Protein AF-A0A943YUT5-F1 (afdb_monomer_lite)

pLDDT: mean 73.46, std 18.59, range [35.16, 97.12]

Radius of gyration: 25.3 Å; chains: 1; bounding box: 45×43×80 Å

Foldseek 3Di:
DDDPDDPPPVVVVVVVVVVPPPQDPVNVVVVVVVVVVVVVVVVVLVPALLVVQPVVNVVVDPLQCLCCPQVVHGSVVQVQQRSQDDDPNHGRHQDPVRVVSSVVVVVVVVVVVVPDDDD

Secondary structure (DSSP, 8-state):
--------THHHHHHHHTTSTT--HHHHHHHHHHHHHHHHHHHHHHS-HHHHS-HHHHHHS-HHHHIIIIISS-HHHHHHHHHT-EETTEE----HHH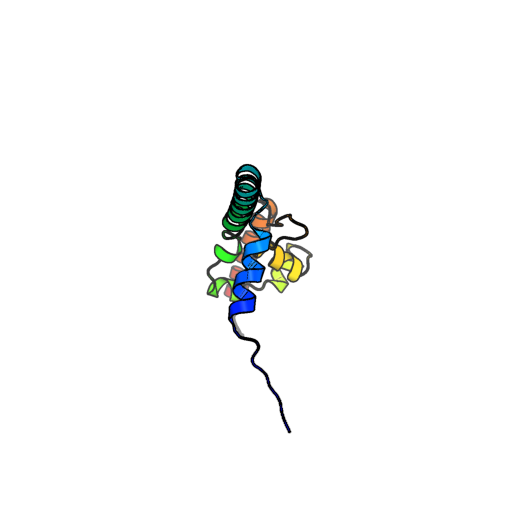HHHHHHHHHHHHHHHHT----

Structure (mmCIF, N/CA/C/O backbone):
data_AF-A0A943YUT5-F1
#
_entry.id   AF-A0A943YUT5-F1
#
loop_
_atom_site.group_PDB
_atom_site.id
_atom_site.type_symbol
_atom_site.label_atom_id
_atom_site.label_alt_id
_atom_site.label_comp_id
_atom_site.label_asym_id
_atom_site.label_entity_id
_atom_site.label_seq_id
_atom_site.pdbx_PDB_ins_code
_atom_site.Cartn_x
_atom_site.Cartn_y
_atom_site.Cartn_z
_atom_site.occupancy
_atom_site.B_iso_or_equiv
_atom_site.auth_seq_id
_atom_site.auth_comp_id
_atom_site.auth_asym_id
_atom_site.auth_atom_id
_atom_site.pdbx_PDB_model_num
ATOM 1 N N . MET A 1 1 ? -4.249 -30.517 -58.654 1.00 35.16 1 MET A N 1
ATOM 2 C CA . MET A 1 1 ? -2.826 -30.913 -58.645 1.00 35.16 1 MET A CA 1
ATOM 3 C C . MET A 1 1 ? -2.061 -29.788 -57.969 1.00 35.16 1 MET A C 1
ATOM 5 O O . MET A 1 1 ? -1.993 -28.695 -58.513 1.00 35.16 1 MET A O 1
ATOM 9 N N . TYR A 1 2 ? -1.670 -30.006 -56.716 1.00 36.75 2 TYR A N 1
ATOM 10 C CA . TYR A 1 2 ? -1.064 -29.003 -55.845 1.00 36.75 2 TYR A CA 1
ATOM 11 C C . TYR A 1 2 ? 0.354 -28.678 -56.322 1.00 36.75 2 TYR A C 1
ATOM 13 O O . TYR A 1 2 ? 1.176 -29.580 -56.443 1.00 36.75 2 TYR A O 1
ATOM 21 N N . LEU A 1 3 ? 0.656 -27.401 -56.546 1.00 35.59 3 LEU A N 1
ATOM 22 C CA . LEU A 1 3 ? 2.029 -26.906 -56.632 1.00 35.59 3 LEU A CA 1
ATOM 23 C C . LEU A 1 3 ? 2.247 -25.934 -55.473 1.00 35.59 3 LEU A C 1
ATOM 25 O O . LEU A 1 3 ? 2.178 -24.719 -55.616 1.00 35.59 3 LEU A O 1
ATOM 29 N N . CYS A 1 4 ? 2.476 -26.520 -54.298 1.00 41.31 4 CYS A N 1
ATOM 30 C CA . CYS A 1 4 ? 3.116 -25.852 -53.176 1.00 41.31 4 CYS A CA 1
ATOM 31 C C . CYS A 1 4 ? 4.605 -25.745 -53.535 1.00 41.31 4 CYS A C 1
ATOM 33 O O . CYS A 1 4 ? 5.312 -26.752 -53.525 1.00 41.31 4 CYS A O 1
ATOM 35 N N . ARG A 1 5 ? 5.070 -24.561 -53.948 1.00 42.38 5 ARG A N 1
ATOM 36 C CA . ARG A 1 5 ? 6.500 -24.304 -54.161 1.00 42.38 5 ARG A CA 1
ATOM 37 C C . ARG A 1 5 ? 7.007 -23.485 -52.982 1.00 42.38 5 ARG A C 1
ATOM 39 O O . ARG A 1 5 ? 6.514 -22.392 -52.724 1.00 42.38 5 ARG A O 1
ATOM 46 N N . ALA A 1 6 ? 7.935 -24.101 -52.261 1.00 44.62 6 ALA A N 1
ATOM 47 C CA . ALA A 1 6 ? 8.557 -23.654 -51.031 1.00 44.62 6 ALA A CA 1
ATOM 48 C C . ALA A 1 6 ? 8.925 -22.163 -51.039 1.00 44.62 6 ALA A C 1
ATOM 50 O O . ALA A 1 6 ? 9.676 -21.699 -51.897 1.00 44.62 6 ALA A O 1
ATOM 51 N N . ILE A 1 7 ? 8.430 -21.435 -50.039 1.00 48.06 7 ILE A N 1
ATOM 52 C CA . ILE A 1 7 ? 9.067 -20.206 -49.579 1.00 48.06 7 ILE A CA 1
ATOM 53 C C . ILE A 1 7 ? 10.239 -20.677 -48.719 1.00 48.06 7 ILE A C 1
ATOM 55 O O . ILE A 1 7 ? 10.052 -21.060 -47.569 1.00 48.06 7 ILE A O 1
ATOM 59 N N . THR A 1 8 ? 11.424 -20.754 -49.315 1.00 45.91 8 THR A N 1
ATOM 60 C CA . THR A 1 8 ? 12.665 -21.085 -48.612 1.00 45.91 8 THR A CA 1
ATOM 61 C C . THR A 1 8 ? 12.950 -20.019 -47.546 1.00 45.91 8 THR A C 1
ATOM 63 O O . THR A 1 8 ? 12.783 -18.821 -47.799 1.00 45.91 8 THR A O 1
ATOM 66 N N . GLU A 1 9 ? 13.380 -20.455 -46.362 1.00 48.34 9 GLU A N 1
ATOM 67 C CA . GLU A 1 9 ? 13.679 -19.640 -45.169 1.00 48.34 9 GLU A CA 1
ATOM 68 C C . GLU A 1 9 ? 14.744 -18.542 -45.394 1.00 48.34 9 GLU A C 1
ATOM 70 O O . GLU A 1 9 ? 14.860 -17.612 -44.597 1.00 48.34 9 GLU A O 1
ATOM 75 N N . ASP A 1 10 ? 15.449 -18.560 -46.529 1.00 46.97 10 ASP A N 1
ATOM 76 C CA . ASP A 1 10 ? 16.451 -17.561 -46.931 1.00 46.97 10 ASP A CA 1
ATOM 77 C C . ASP A 1 10 ? 15.904 -16.132 -47.108 1.00 46.97 10 ASP A C 1
ATOM 79 O O . ASP A 1 10 ? 16.652 -15.154 -47.062 1.00 46.97 10 ASP A O 1
ATOM 83 N N . ASN A 1 11 ? 14.591 -15.965 -47.293 1.00 42.56 11 ASN A N 1
ATOM 84 C CA . ASN A 1 11 ? 13.996 -14.656 -47.591 1.00 42.56 11 ASN A CA 1
ATOM 85 C C . ASN A 1 11 ? 13.655 -13.798 -46.358 1.00 42.56 11 ASN A C 1
ATOM 87 O O . ASN A 1 11 ? 13.187 -12.662 -46.514 1.00 42.56 11 ASN A O 1
ATOM 91 N N . LEU A 1 12 ? 13.862 -14.320 -45.144 1.00 47.81 12 LEU A N 1
ATOM 92 C CA . LEU A 1 12 ? 13.666 -13.553 -43.910 1.00 47.81 12 LEU A CA 1
ATOM 93 C C . LEU A 1 12 ? 14.963 -12.862 -43.457 1.00 47.81 12 LEU A C 1
ATOM 95 O O . LEU A 1 12 ? 14.909 -11.720 -43.006 1.00 47.81 12 LEU A O 1
ATOM 99 N N . HIS A 1 13 ? 16.124 -13.490 -43.675 1.00 44.44 13 HIS A N 1
ATOM 100 C CA . HIS A 1 13 ? 17.429 -12.955 -43.264 1.00 44.44 13 HIS A CA 1
ATOM 101 C C . HIS A 1 13 ? 17.857 -11.725 -44.088 1.00 44.44 13 HIS A C 1
ATOM 103 O O . HIS A 1 13 ? 18.389 -10.754 -43.555 1.00 44.44 13 HIS A O 1
ATOM 109 N N . VAL A 1 14 ? 17.531 -11.707 -45.386 1.00 48.50 14 VAL A N 1
ATOM 110 C CA . VAL A 1 14 ? 17.875 -10.600 -46.302 1.00 48.50 14 VAL A CA 1
ATOM 111 C C . VAL A 1 14 ? 17.004 -9.353 -46.071 1.00 48.50 14 VAL A C 1
ATOM 113 O O . VAL A 1 14 ? 17.407 -8.232 -46.384 1.00 48.50 14 VAL A O 1
ATOM 116 N N . ARG A 1 15 ? 15.804 -9.510 -45.490 1.00 43.97 15 ARG A N 1
ATOM 117 C CA . ARG A 1 15 ? 14.895 -8.383 -45.206 1.00 43.97 15 ARG A CA 1
ATOM 118 C C . ARG A 1 15 ? 15.260 -7.620 -43.937 1.00 43.97 15 ARG A C 1
ATOM 120 O O . ARG A 1 15 ? 15.032 -6.414 -43.890 1.00 43.97 15 ARG A O 1
ATOM 127 N N . THR A 1 16 ? 15.849 -8.285 -42.947 1.00 44.53 16 THR A N 1
ATOM 128 C CA . THR A 1 16 ? 16.359 -7.632 -41.731 1.00 44.53 16 THR A CA 1
ATOM 129 C C . THR A 1 16 ? 17.668 -6.877 -41.961 1.00 44.53 16 THR A C 1
ATOM 131 O O . THR A 1 16 ? 17.952 -5.930 -41.236 1.00 44.53 16 THR A O 1
ATOM 134 N N . ASP A 1 17 ? 18.429 -7.230 -42.999 1.00 46.03 17 ASP A N 1
ATOM 135 C CA . ASP A 1 17 ? 19.739 -6.626 -43.272 1.00 46.03 17 ASP A CA 1
ATOM 136 C C . ASP A 1 17 ? 19.642 -5.240 -43.952 1.00 46.03 17 ASP A C 1
ATOM 138 O O . ASP A 1 17 ? 20.443 -4.341 -43.704 1.00 46.03 17 ASP A O 1
ATOM 142 N N . ARG A 1 18 ? 18.581 -4.993 -44.739 1.00 45.00 18 ARG A N 1
ATOM 143 C CA . ARG A 1 18 ? 18.382 -3.720 -45.468 1.00 45.00 18 ARG A CA 1
ATOM 144 C C . ARG A 1 18 ? 17.906 -2.530 -44.629 1.00 45.00 18 ARG A C 1
ATOM 146 O O . ARG A 1 18 ? 17.936 -1.410 -45.126 1.00 45.00 18 ARG A O 1
ATOM 153 N N . LEU A 1 19 ? 17.470 -2.736 -43.388 1.00 50.88 19 LEU A N 1
ATOM 154 C CA . LEU A 1 19 ? 17.101 -1.631 -42.488 1.00 50.88 19 LEU A CA 1
ATOM 155 C C . LEU A 1 19 ? 18.311 -1.069 -41.719 1.00 50.88 19 LEU A C 1
ATOM 157 O O . LEU A 1 19 ? 18.220 0.013 -41.147 1.00 50.88 19 LEU A O 1
ATOM 161 N N . CYS A 1 20 ? 19.455 -1.763 -41.734 1.00 52.44 20 CYS A N 1
ATOM 162 C CA . CYS A 1 20 ? 20.627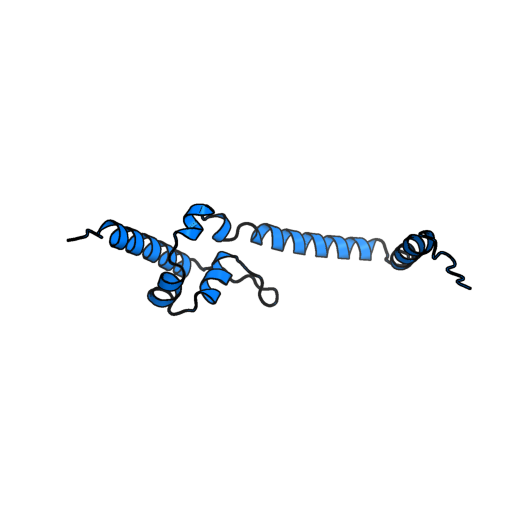 -1.425 -40.919 1.00 52.44 20 CYS A CA 1
ATOM 163 C C . CYS A 1 20 ? 21.738 -0.660 -41.667 1.00 52.44 20 CYS A C 1
ATOM 165 O O . CYS A 1 20 ? 22.743 -0.289 -41.044 1.00 52.44 20 CYS A O 1
ATOM 167 N N . THR A 1 21 ? 21.587 -0.408 -42.972 1.00 52.84 21 THR A N 1
ATOM 168 C CA . THR A 1 21 ? 22.682 0.061 -43.845 1.00 52.84 21 THR A CA 1
ATOM 169 C C . THR A 1 21 ? 22.739 1.570 -44.114 1.00 52.84 21 THR A C 1
ATOM 171 O O . THR A 1 21 ? 23.657 2.007 -44.800 1.00 52.84 21 THR A O 1
ATOM 174 N N . HIS A 1 22 ? 21.862 2.391 -43.523 1.00 55.03 22 HIS A N 1
ATOM 175 C CA . HIS A 1 22 ? 21.950 3.865 -43.609 1.00 55.03 22 HIS A CA 1
ATOM 176 C C . HIS A 1 22 ? 21.730 4.577 -42.268 1.00 55.03 22 HIS A C 1
ATOM 178 O O . HIS A 1 22 ? 21.142 5.651 -42.212 1.00 55.03 22 HIS A O 1
ATOM 184 N N . ALA A 1 23 ? 22.187 3.977 -41.172 1.00 57.94 23 ALA A N 1
ATOM 185 C CA . ALA A 1 23 ? 22.319 4.696 -39.912 1.00 57.94 23 ALA A CA 1
ATOM 186 C C . ALA A 1 23 ? 23.806 4.947 -39.671 1.00 57.94 23 ALA A C 1
ATOM 188 O O . ALA A 1 23 ? 24.566 3.992 -39.459 1.00 57.94 23 ALA A O 1
ATOM 189 N N . ASP A 1 24 ? 24.203 6.218 -39.727 1.00 64.31 24 ASP A N 1
ATOM 190 C CA . ASP A 1 24 ? 25.539 6.661 -39.344 1.00 64.31 24 ASP A CA 1
ATOM 191 C C . ASP A 1 24 ? 25.855 6.154 -37.931 1.00 64.31 24 ASP A C 1
ATOM 193 O O . ASP A 1 24 ? 24.959 5.975 -37.098 1.00 64.31 24 ASP A O 1
ATOM 197 N N . ALA A 1 25 ? 27.134 5.901 -37.637 1.00 63.12 25 ALA A N 1
ATOM 198 C CA . ALA A 1 25 ? 27.554 5.404 -36.322 1.00 63.12 25 ALA A CA 1
ATOM 199 C C . ALA A 1 25 ? 27.025 6.289 -35.173 1.00 63.12 25 ALA A C 1
ATOM 201 O O . ALA A 1 25 ? 26.669 5.777 -34.115 1.00 63.12 25 ALA A O 1
ATOM 202 N N . ALA A 1 26 ? 26.875 7.593 -35.430 1.00 62.78 26 ALA A N 1
ATOM 203 C CA . ALA A 1 26 ? 26.261 8.559 -34.526 1.00 62.78 26 ALA A CA 1
ATOM 204 C C . ALA A 1 26 ? 24.776 8.267 -34.229 1.00 62.78 26 ALA A C 1
ATOM 206 O O . ALA A 1 26 ? 24.370 8.317 -33.074 1.00 62.78 26 ALA A O 1
ATOM 207 N N . THR A 1 27 ? 23.971 7.893 -35.230 1.00 66.56 27 THR A N 1
ATOM 208 C CA . THR A 1 27 ? 22.544 7.565 -35.054 1.00 66.56 27 THR A CA 1
ATOM 209 C C . THR A 1 27 ? 22.353 6.265 -34.274 1.00 66.56 27 THR A C 1
ATOM 211 O O . THR A 1 27 ? 21.430 6.145 -33.469 1.00 66.56 27 THR A O 1
ATOM 214 N N . LYS A 1 28 ? 23.242 5.283 -34.476 1.00 69.62 28 LYS A N 1
ATOM 215 C CA . LYS A 1 28 ? 23.236 4.027 -33.704 1.00 69.62 28 LYS A CA 1
ATOM 216 C C . LYS A 1 28 ? 23.599 4.270 -32.239 1.00 69.62 28 LYS A C 1
ATOM 218 O O . LYS A 1 28 ? 23.002 3.658 -31.358 1.00 69.62 28 LYS A O 1
ATOM 223 N N . GLU A 1 29 ? 24.540 5.176 -31.992 1.00 71.81 29 GLU A N 1
ATOM 224 C CA . GLU A 1 29 ? 24.962 5.548 -30.644 1.00 71.81 29 GLU A CA 1
ATOM 225 C C . GLU A 1 29 ? 23.899 6.379 -29.916 1.00 71.81 29 GLU A C 1
ATOM 227 O O . GLU A 1 29 ? 23.596 6.124 -28.756 1.00 71.81 29 GLU A O 1
ATOM 232 N N . GLU A 1 30 ? 23.245 7.315 -30.604 1.00 73.56 30 GLU A N 1
ATOM 233 C CA . GLU A 1 30 ? 22.134 8.086 -30.042 1.00 73.56 30 GLU A CA 1
ATOM 234 C C . GLU A 1 30 ? 20.934 7.189 -29.704 1.00 73.56 30 GLU A C 1
ATOM 236 O O . GLU A 1 30 ? 20.361 7.294 -28.617 1.00 73.56 30 GLU A O 1
ATOM 241 N N . ALA A 1 31 ? 20.614 6.227 -30.577 1.00 74.06 31 ALA A N 1
ATOM 242 C CA . ALA A 1 31 ? 19.601 5.213 -30.302 1.00 74.06 31 ALA A CA 1
ATOM 243 C C . ALA A 1 31 ? 19.983 4.319 -29.109 1.00 74.06 31 ALA A C 1
ATOM 245 O O . ALA A 1 31 ? 19.129 4.030 -28.272 1.00 74.06 31 ALA A O 1
ATOM 246 N N . ARG A 1 32 ? 21.258 3.919 -28.985 1.00 75.19 32 ARG A N 1
ATOM 247 C CA . ARG A 1 32 ? 21.759 3.175 -27.819 1.00 75.19 32 ARG A CA 1
ATOM 248 C C . ARG A 1 32 ? 21.623 3.971 -26.533 1.00 75.19 32 ARG A C 1
ATOM 250 O O . ARG A 1 32 ? 21.038 3.459 -25.590 1.00 75.19 32 ARG A O 1
ATOM 257 N N . ARG A 1 33 ? 22.072 5.227 -26.516 1.00 77.12 33 ARG A N 1
ATOM 258 C CA . ARG A 1 33 ? 21.962 6.106 -25.344 1.00 77.12 33 ARG A CA 1
ATOM 259 C C . ARG A 1 33 ? 20.514 6.344 -24.942 1.00 77.12 33 ARG A C 1
ATOM 261 O O . ARG A 1 33 ? 20.211 6.358 -23.754 1.00 77.12 33 ARG A O 1
ATOM 268 N N . PHE A 1 34 ? 19.611 6.493 -25.909 1.00 77.44 34 PHE A N 1
ATOM 269 C CA . PHE A 1 34 ? 18.182 6.602 -25.631 1.00 77.44 34 PHE A CA 1
ATOM 270 C C . PHE A 1 34 ? 17.627 5.312 -25.016 1.00 77.44 34 PHE A C 1
ATOM 272 O O . PHE A 1 34 ? 16.901 5.370 -24.027 1.00 77.44 34 PHE A O 1
ATOM 279 N N . VAL A 1 35 ? 17.989 4.146 -25.560 1.00 77.31 35 VAL A N 1
ATOM 280 C CA . VAL A 1 35 ? 17.575 2.844 -25.018 1.00 77.31 35 VAL A CA 1
ATOM 281 C C . VAL A 1 35 ? 18.159 2.612 -23.624 1.00 77.31 35 VAL A C 1
ATOM 283 O O . VAL A 1 35 ? 17.415 2.213 -22.741 1.00 77.31 35 VAL A O 1
ATOM 286 N N . GLU A 1 36 ? 19.433 2.917 -23.385 1.00 75.44 36 GLU A N 1
ATOM 287 C CA . GLU A 1 36 ? 20.083 2.802 -22.072 1.00 75.44 36 GLU A CA 1
ATOM 288 C C . GLU A 1 36 ? 19.498 3.771 -21.047 1.00 75.44 36 GLU A C 1
ATOM 290 O O . GLU A 1 36 ? 19.217 3.368 -19.923 1.00 75.44 36 GLU A O 1
ATOM 295 N N . GLN A 1 37 ? 19.228 5.022 -21.429 1.00 73.62 37 GLN A N 1
ATOM 296 C CA . GLN A 1 37 ? 18.529 5.967 -20.561 1.00 73.62 37 GLN A CA 1
ATOM 297 C C . GLN A 1 37 ? 17.137 5.436 -20.196 1.00 73.62 37 GLN A C 1
ATOM 299 O O . GLN A 1 37 ? 16.740 5.476 -19.033 1.00 73.62 37 GLN A O 1
ATOM 304 N N . LYS A 1 38 ? 16.394 4.912 -21.178 1.00 67.44 38 LYS A N 1
ATOM 305 C CA . LYS A 1 38 ? 15.058 4.352 -20.947 1.00 67.44 38 LYS A CA 1
ATOM 306 C C . LYS A 1 38 ? 15.105 3.069 -20.121 1.00 67.44 38 LYS A C 1
ATOM 308 O O . LYS A 1 38 ? 14.236 2.882 -19.279 1.00 67.44 38 LYS A O 1
ATOM 313 N N . LEU A 1 39 ? 16.111 2.219 -20.314 1.00 66.31 39 LEU A N 1
ATOM 314 C CA . LEU A 1 39 ? 16.339 1.024 -19.502 1.00 66.31 39 LEU A CA 1
ATOM 315 C C . LEU A 1 39 ? 16.735 1.388 -18.070 1.00 66.31 39 LEU A C 1
ATOM 317 O O . LEU A 1 39 ? 16.192 0.791 -17.153 1.00 66.31 39 LEU A O 1
ATOM 321 N N . GLY A 1 40 ? 17.573 2.405 -17.860 1.00 59.81 40 GLY A N 1
ATOM 322 C CA . GLY A 1 40 ? 17.916 2.903 -16.526 1.00 59.81 40 GLY A CA 1
ATOM 323 C C . GLY A 1 40 ? 16.719 3.526 -15.797 1.00 59.81 40 GLY A C 1
ATOM 324 O O . GLY A 1 40 ? 16.518 3.286 -14.611 1.00 59.81 40 GLY A O 1
ATOM 325 N N . GLU A 1 41 ? 15.856 4.260 -16.509 1.00 58.84 41 GLU A N 1
ATOM 326 C CA . GLU A 1 41 ? 14.571 4.740 -15.970 1.00 58.84 41 GLU A CA 1
ATOM 327 C C . GLU A 1 41 ? 13.631 3.575 -15.594 1.00 58.84 41 GLU A C 1
ATOM 329 O O . GLU A 1 41 ? 12.901 3.662 -14.604 1.00 58.84 41 GLU A O 1
ATOM 334 N N . ILE A 1 42 ? 13.657 2.476 -16.358 1.00 54.75 42 ILE A N 1
ATOM 335 C CA . ILE A 1 42 ? 12.919 1.245 -16.041 1.00 54.75 42 ILE A CA 1
ATOM 336 C C . ILE A 1 42 ? 13.533 0.544 -14.828 1.00 54.75 42 ILE A C 1
ATOM 338 O O . ILE A 1 42 ? 12.785 0.139 -13.949 1.00 54.75 42 ILE A O 1
ATOM 342 N N . GLU A 1 43 ? 14.856 0.428 -14.740 1.00 45.38 43 GLU A N 1
ATOM 343 C CA . GLU A 1 43 ? 15.569 -0.268 -13.664 1.00 45.38 43 GLU A CA 1
ATOM 344 C C . GLU A 1 43 ? 15.365 0.425 -12.307 1.00 45.38 43 GLU A C 1
ATOM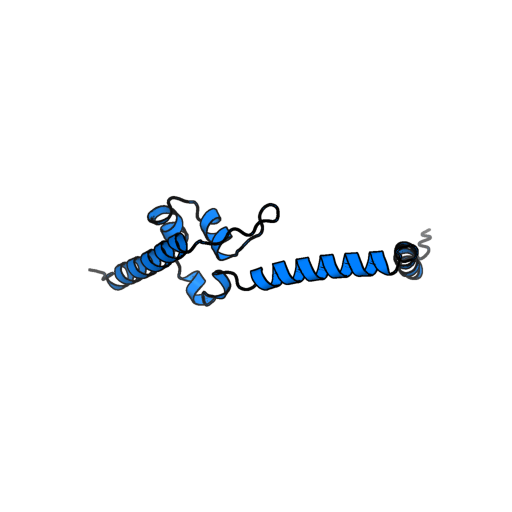 346 O O . GLU A 1 43 ? 15.040 -0.234 -11.324 1.00 45.38 43 GLU A O 1
ATOM 351 N N . ILE A 1 44 ? 15.366 1.763 -12.269 1.00 51.69 44 ILE A N 1
ATOM 352 C CA . ILE A 1 44 ? 14.970 2.545 -11.079 1.00 51.69 44 ILE A CA 1
ATOM 353 C C . ILE A 1 44 ? 13.485 2.317 -10.722 1.00 51.69 44 ILE A C 1
ATOM 355 O O . ILE A 1 44 ? 13.089 2.408 -9.562 1.00 51.69 44 ILE A O 1
ATOM 359 N N . SER A 1 45 ? 12.646 1.988 -11.708 1.00 49.81 45 SER A N 1
ATOM 360 C CA . SER A 1 45 ? 11.247 1.603 -11.496 1.00 49.81 45 SER A CA 1
ATOM 361 C C . SER A 1 45 ? 11.062 0.137 -11.076 1.00 49.81 45 SER A C 1
ATOM 363 O O . SER A 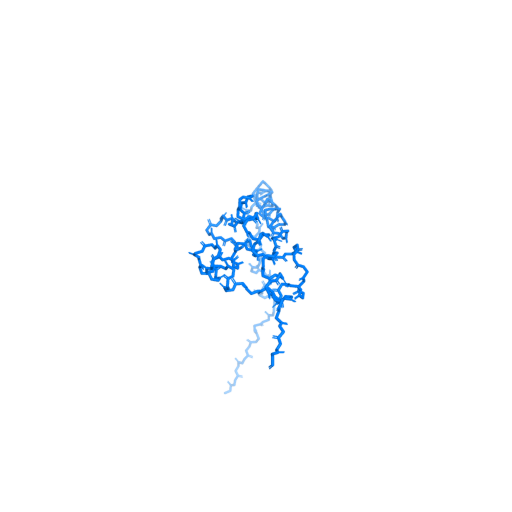1 45 ? 9.956 -0.212 -10.649 1.00 49.81 45 SER A O 1
ATOM 365 N N . VAL A 1 46 ? 12.082 -0.723 -11.199 1.00 48.66 46 VAL A N 1
ATOM 366 C CA . VAL A 1 46 ? 12.024 -2.121 -10.736 1.00 48.66 46 VAL A CA 1
ATOM 367 C C . VAL A 1 46 ? 12.040 -2.187 -9.203 1.00 48.66 46 VAL A C 1
ATOM 369 O O . VAL A 1 46 ? 11.377 -3.058 -8.642 1.00 48.66 46 VAL A O 1
ATOM 372 N N . ASP A 1 47 ? 12.602 -1.184 -8.519 1.00 52.62 47 ASP A N 1
ATOM 373 C CA . ASP A 1 47 ? 12.427 -0.958 -7.074 1.00 52.62 47 ASP A CA 1
ATOM 374 C C . ASP A 1 47 ? 11.094 -0.253 -6.752 1.00 52.62 47 ASP A C 1
ATOM 376 O O . ASP A 1 47 ? 11.013 0.750 -6.033 1.00 52.62 47 ASP A O 1
ATOM 380 N N . ASN A 1 48 ? 9.993 -0.764 -7.302 1.00 65.19 48 ASN A N 1
ATOM 381 C CA . ASN A 1 48 ? 8.667 -0.280 -6.938 1.00 65.19 48 ASN A CA 1
ATOM 382 C C . ASN A 1 48 ? 8.336 -0.636 -5.474 1.00 65.19 48 ASN A C 1
ATOM 384 O O . ASN A 1 48 ? 8.855 -1.589 -4.894 1.00 65.19 48 ASN A O 1
ATOM 388 N N . LEU A 1 49 ? 7.433 0.129 -4.851 1.00 70.12 49 LEU A N 1
ATOM 389 C CA . LEU A 1 49 ? 7.013 -0.112 -3.460 1.00 70.12 49 LEU A CA 1
ATOM 390 C C . LEU A 1 49 ? 6.463 -1.533 -3.262 1.00 70.12 49 LEU A C 1
ATOM 392 O O . LEU A 1 49 ? 6.556 -2.087 -2.172 1.00 70.12 49 LEU A O 1
ATOM 396 N N . ARG A 1 50 ? 5.919 -2.143 -4.320 1.00 74.31 50 ARG A N 1
ATOM 397 C CA . ARG A 1 50 ? 5.499 -3.543 -4.327 1.00 74.31 50 ARG A CA 1
ATOM 398 C C . ARG A 1 50 ? 6.672 -4.498 -4.085 1.00 74.31 50 ARG A C 1
ATOM 400 O O . ARG A 1 50 ? 6.489 -5.431 -3.318 1.00 74.31 50 ARG A O 1
ATOM 407 N N . ALA A 1 51 ? 7.836 -4.291 -4.698 1.00 71.44 51 ALA A N 1
ATOM 408 C CA . ALA A 1 51 ? 9.016 -5.138 -4.513 1.00 71.44 51 ALA A CA 1
ATOM 409 C C . ALA A 1 51 ? 9.561 -5.079 -3.075 1.00 71.44 51 ALA A C 1
ATOM 411 O O . ALA A 1 51 ? 10.089 -6.069 -2.576 1.00 71.44 51 ALA A O 1
ATOM 412 N N . GLN A 1 52 ? 9.365 -3.950 -2.383 1.00 73.44 52 GLN A N 1
ATOM 413 C CA . GLN A 1 52 ? 9.725 -3.785 -0.968 1.00 73.44 52 GLN A CA 1
ATOM 414 C C . GLN A 1 52 ? 8.792 -4.558 -0.021 1.00 73.44 52 GLN A C 1
ATOM 416 O O . GLN A 1 52 ? 9.153 -4.842 1.119 1.00 73.44 52 GLN A O 1
ATOM 421 N N . ILE A 1 53 ? 7.590 -4.917 -0.481 1.00 77.19 53 ILE A N 1
ATOM 422 C CA . ILE A 1 53 ? 6.637 -5.727 0.275 1.00 77.19 53 ILE A CA 1
ATOM 423 C C . ILE A 1 53 ? 6.841 -7.185 -0.144 1.00 77.19 53 ILE A C 1
ATOM 425 O O . ILE A 1 53 ? 6.570 -7.552 -1.287 1.00 77.19 53 ILE A O 1
ATOM 429 N N . ALA A 1 54 ? 7.289 -8.039 0.784 1.00 68.50 54 ALA A N 1
ATOM 430 C CA . ALA A 1 54 ? 7.451 -9.469 0.519 1.00 68.50 54 ALA A CA 1
ATOM 431 C C . ALA A 1 54 ? 6.174 -10.059 -0.118 1.00 68.50 54 ALA A C 1
ATOM 433 O O . ALA A 1 54 ? 5.056 -9.772 0.317 1.00 68.50 54 ALA A O 1
ATOM 434 N N . GLY A 1 55 ? 6.330 -10.865 -1.174 1.00 68.56 55 GLY A N 1
ATOM 435 C CA . GLY A 1 55 ? 5.224 -11.233 -2.068 1.00 68.56 55 GLY A CA 1
ATOM 436 C C . GLY A 1 55 ? 4.030 -11.922 -1.392 1.00 68.56 55 GLY A C 1
ATOM 437 O O . GLY A 1 55 ? 2.895 -11.736 -1.833 1.00 68.56 55 GLY A O 1
ATOM 438 N N . GLU A 1 56 ? 4.256 -12.677 -0.314 1.00 71.06 56 GLU A N 1
ATOM 439 C CA . GLU A 1 56 ? 3.181 -13.273 0.493 1.00 71.06 56 GLU A CA 1
ATOM 440 C C . GLU A 1 56 ? 2.489 -12.235 1.383 1.00 71.06 56 GLU A C 1
ATOM 442 O O . GLU A 1 56 ? 1.261 -12.164 1.397 1.00 71.06 56 GLU A O 1
ATOM 447 N N . THR A 1 57 ? 3.257 -11.352 2.027 1.00 75.38 57 THR A N 1
ATOM 448 C CA . THR A 1 57 ? 2.740 -10.226 2.820 1.00 75.38 57 THR A CA 1
ATOM 449 C C . THR A 1 57 ? 1.846 -9.314 1.985 1.00 75.38 57 THR A C 1
ATOM 451 O O . THR A 1 57 ? 0.809 -8.860 2.461 1.00 75.38 57 THR A O 1
ATOM 454 N N . TYR A 1 58 ? 2.178 -9.105 0.707 1.00 80.81 58 TYR A N 1
ATOM 455 C CA . TYR A 1 58 ? 1.347 -8.308 -0.196 1.00 80.81 58 TYR A CA 1
ATOM 456 C C . TYR A 1 58 ? -0.071 -8.875 -0.361 1.00 80.81 58 TYR A C 1
ATOM 458 O O . TYR A 1 58 ? -1.027 -8.111 -0.475 1.00 80.81 58 TYR A O 1
ATOM 466 N N . ARG A 1 59 ? -0.232 -10.206 -0.365 1.00 81.62 59 ARG A N 1
ATOM 467 C CA . ARG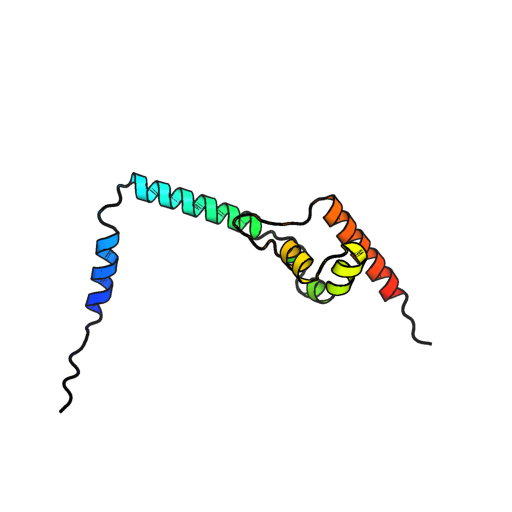 A 1 59 ? -1.552 -10.849 -0.503 1.00 81.62 59 ARG A CA 1
ATOM 468 C C . ARG A 1 59 ? -2.408 -10.716 0.753 1.00 81.62 59 ARG A C 1
ATOM 470 O O . ARG A 1 59 ? -3.626 -10.801 0.652 1.00 81.62 59 ARG A O 1
ATOM 477 N N . LEU A 1 60 ? -1.778 -10.517 1.908 1.00 84.69 60 LEU A N 1
ATOM 478 C CA . LEU A 1 60 ? -2.463 -10.320 3.185 1.00 84.69 60 LEU A CA 1
ATOM 479 C C . LEU A 1 60 ? -2.990 -8.890 3.348 1.00 84.69 60 LEU A C 1
ATOM 481 O O . LEU A 1 60 ? -3.846 -8.649 4.196 1.00 84.69 60 LEU A O 1
ATOM 485 N N . LEU A 1 61 ? -2.499 -7.937 2.549 1.00 87.50 61 LEU A N 1
ATOM 486 C CA . LEU A 1 61 ? -2.915 -6.544 2.652 1.00 87.50 61 LEU A CA 1
ATOM 487 C C . LEU A 1 61 ? -4.359 -6.359 2.162 1.00 87.50 61 LEU A C 1
ATOM 489 O O . LEU A 1 61 ? -4.650 -6.624 0.990 1.00 87.50 61 LEU A O 1
ATOM 493 N N . PRO A 1 62 ? -5.259 -5.802 2.991 1.00 92.19 62 PRO A N 1
ATOM 494 C CA . PRO A 1 62 ? -6.610 -5.449 2.571 1.00 92.19 62 PRO A CA 1
ATOM 495 C C . PRO A 1 62 ? -6.589 -4.148 1.750 1.00 92.19 62 PRO A C 1
ATOM 497 O O . PRO A 1 62 ? -7.051 -3.092 2.182 1.00 92.19 62 PRO A O 1
ATOM 500 N N . LEU A 1 63 ? -6.036 -4.216 0.536 1.00 92.19 63 LEU A N 1
ATOM 501 C CA . LEU A 1 63 ? -5.803 -3.053 -0.328 1.00 92.19 63 LEU A CA 1
ATOM 502 C C . LEU A 1 63 ? -7.073 -2.262 -0.646 1.00 92.19 63 LEU A C 1
ATOM 504 O O . LEU A 1 63 ? -6.995 -1.040 -0.751 1.00 92.19 63 LEU A O 1
ATOM 508 N N . SER A 1 64 ? -8.224 -2.932 -0.782 1.00 94.81 64 SER A N 1
ATOM 509 C CA . SER A 1 64 ? -9.505 -2.243 -1.006 1.00 94.81 64 SER A CA 1
ATOM 510 C C . SER A 1 64 ? -9.836 -1.321 0.154 1.00 94.81 64 SER A C 1
ATOM 512 O O . SER A 1 64 ? -10.062 -0.130 -0.034 1.00 94.81 64 SER A O 1
ATOM 514 N N . TYR A 1 65 ? -9.745 -1.863 1.368 1.00 95.56 65 TYR A N 1
ATOM 515 C CA . TYR A 1 65 ? -10.039 -1.133 2.588 1.00 95.56 65 TYR A CA 1
ATOM 516 C C . TYR A 1 65 ? -9.065 0.034 2.789 1.00 95.56 65 TYR A C 1
ATOM 518 O O . TYR A 1 65 ? -9.485 1.148 3.088 1.00 95.56 65 TYR A O 1
ATOM 526 N N . ILE A 1 66 ? -7.766 -0.190 2.558 1.00 96.00 66 ILE A N 1
ATOM 527 C CA . ILE A 1 66 ? -6.752 0.868 2.664 1.00 96.00 66 ILE A CA 1
ATOM 528 C C . ILE A 1 66 ? -7.048 2.002 1.673 1.00 96.00 66 ILE A C 1
ATOM 530 O O . ILE A 1 66 ? -7.062 3.174 2.052 1.00 96.00 66 ILE A O 1
ATOM 534 N N . ALA A 1 67 ? -7.309 1.664 0.407 1.00 96.00 67 ALA A N 1
ATOM 535 C CA . ALA A 1 67 ? -7.579 2.650 -0.632 1.00 96.00 67 ALA A CA 1
ATOM 536 C C . ALA A 1 67 ? -8.830 3.487 -0.320 1.00 96.00 67 ALA A C 1
ATOM 538 O O . ALA A 1 67 ? -8.792 4.714 -0.431 1.00 96.00 67 ALA A O 1
ATOM 539 N N . GLU A 1 68 ? -9.911 2.843 0.113 1.00 97.12 68 GLU A N 1
ATOM 540 C CA . GLU A 1 68 ? -11.196 3.498 0.354 1.00 97.12 68 GLU A CA 1
ATOM 541 C C . GLU A 1 68 ? -11.195 4.322 1.646 1.00 97.12 68 GLU A C 1
ATOM 543 O O . GLU A 1 68 ? -11.593 5.486 1.624 1.00 97.12 68 GLU A O 1
ATOM 548 N N . HIS A 1 69 ? -10.695 3.767 2.754 1.00 97.00 69 HIS A N 1
ATOM 549 C CA . HIS A 1 69 ? -10.843 4.377 4.079 1.00 97.00 69 HIS A CA 1
ATOM 550 C C . HIS A 1 69 ? -9.706 5.320 4.483 1.00 97.00 69 HIS A C 1
ATOM 552 O O . HIS A 1 69 ? -9.945 6.225 5.277 1.00 97.00 69 HIS A O 1
ATOM 558 N N . TYR A 1 70 ? -8.494 5.148 3.944 1.00 96.31 70 TYR A N 1
ATOM 559 C CA . TYR A 1 70 ? -7.349 6.003 4.297 1.00 96.31 70 TYR A CA 1
ATOM 560 C C . TYR A 1 70 ? -6.976 6.976 3.182 1.00 96.31 70 TYR A C 1
ATOM 562 O O . TYR A 1 70 ? -6.498 8.072 3.462 1.00 96.31 70 TYR A O 1
ATOM 570 N N . PHE A 1 71 ? -7.214 6.610 1.919 1.00 94.38 71 PHE A N 1
ATOM 571 C CA . PHE A 1 71 ? -6.907 7.477 0.778 1.00 94.38 71 PHE A CA 1
ATOM 572 C C . PHE A 1 71 ? -8.146 8.107 0.130 1.00 94.38 71 PHE A C 1
ATOM 574 O O . PHE A 1 71 ? -8.005 9.105 -0.581 1.00 94.38 71 PHE A O 1
ATOM 581 N N . GLY A 1 72 ? -9.348 7.553 0.333 1.00 96.25 72 GLY A N 1
ATOM 582 C CA . GLY A 1 72 ? -10.550 7.982 -0.390 1.00 96.25 72 GLY A CA 1
ATOM 583 C C . GLY A 1 72 ? -10.420 7.769 -1.903 1.00 96.25 72 GLY A C 1
ATOM 584 O O . GLY A 1 72 ? -10.826 8.618 -2.703 1.00 96.25 72 GLY A O 1
ATOM 585 N N . LYS A 1 73 ? -9.755 6.682 -2.312 1.00 96.38 73 LYS A N 1
ATOM 586 C CA . LYS A 1 73 ? -9.433 6.345 -3.706 1.00 96.38 73 LYS A CA 1
ATOM 587 C C . LYS A 1 73 ? -9.823 4.907 -4.025 1.00 96.38 73 LYS A C 1
ATOM 589 O O . LYS A 1 73 ? -10.115 4.107 -3.149 1.00 96.38 73 LYS A O 1
ATOM 594 N N . SER A 1 74 ? -9.799 4.572 -5.312 1.00 95.12 74 SER A N 1
ATOM 595 C CA . SER A 1 74 ? -10.050 3.206 -5.764 1.00 95.12 74 SER A CA 1
ATOM 596 C C . SER A 1 74 ? -8.854 2.287 -5.509 1.00 95.12 74 SER A C 1
ATOM 598 O O . SER A 1 74 ? -7.698 2.713 -5.492 1.00 95.12 74 SER A O 1
ATOM 600 N N . VAL A 1 75 ? -9.119 0.985 -5.421 1.00 92.38 75 VAL A N 1
ATOM 601 C CA . VAL A 1 75 ? -8.073 -0.048 -5.316 1.00 92.38 75 VAL A CA 1
ATOM 602 C C . VAL A 1 75 ? -7.082 0.031 -6.477 1.00 92.38 75 VAL A C 1
ATOM 604 O O . VAL A 1 75 ? -5.874 -0.093 -6.285 1.00 92.38 75 VAL A O 1
ATOM 607 N N . ALA A 1 76 ? -7.583 0.298 -7.688 1.00 90.50 76 ALA A N 1
ATOM 608 C CA . ALA A 1 76 ? -6.759 0.462 -8.882 1.00 90.50 76 ALA A CA 1
ATOM 609 C C . ALA A 1 76 ? -5.773 1.636 -8.748 1.00 90.50 76 ALA A C 1
ATOM 611 O O . ALA A 1 76 ? -4.617 1.516 -9.151 1.00 90.50 76 ALA A O 1
ATOM 612 N N . TRP A 1 77 ? -6.200 2.748 -8.134 1.00 91.62 77 TRP A N 1
ATOM 613 C CA . TRP A 1 77 ? -5.347 3.912 -7.879 1.00 91.62 77 TRP A CA 1
ATOM 614 C C . TRP A 1 77 ? -4.176 3.576 -6.947 1.00 91.62 77 TRP A C 1
ATOM 616 O O . TRP A 1 77 ? -3.048 4.004 -7.212 1.00 91.62 77 TRP A O 1
ATOM 626 N N . LEU A 1 78 ? -4.436 2.805 -5.883 1.00 90.94 78 LEU A N 1
ATOM 627 C CA . LEU A 1 78 ? -3.413 2.406 -4.915 1.00 90.94 78 LEU A CA 1
ATOM 628 C C . LEU A 1 78 ? -2.495 1.333 -5.510 1.00 90.94 78 LEU A C 1
ATOM 630 O O . LEU A 1 78 ? -1.277 1.448 -5.418 1.00 90.94 78 LEU A O 1
ATOM 634 N N . SER A 1 79 ? -3.060 0.338 -6.198 1.00 87.25 79 SER A N 1
ATOM 635 C CA . SER A 1 79 ? -2.296 -0.719 -6.870 1.00 87.25 79 SER A CA 1
ATOM 636 C C . SER A 1 79 ? -1.319 -0.150 -7.901 1.00 87.25 79 SER A C 1
ATOM 638 O O . SER A 1 79 ? -0.144 -0.505 -7.895 1.00 87.25 79 SER A O 1
ATOM 640 N N . GLN A 1 80 ? -1.762 0.808 -8.721 1.00 85.44 80 GLN A N 1
ATOM 641 C CA . GLN A 1 80 ? -0.903 1.518 -9.670 1.00 85.44 80 GLN A CA 1
ATOM 642 C C . GLN A 1 80 ? 0.303 2.173 -8.986 1.00 85.44 80 GLN A C 1
ATOM 644 O O . GLN A 1 80 ? 1.417 2.084 -9.500 1.00 85.44 80 GLN A O 1
ATOM 649 N N . ARG A 1 81 ? 0.083 2.803 -7.826 1.00 87.50 81 ARG A N 1
ATOM 650 C CA . ARG A 1 81 ? 1.126 3.511 -7.070 1.00 87.50 81 ARG A CA 1
ATOM 651 C C . ARG A 1 81 ? 2.101 2.596 -6.358 1.00 87.50 81 ARG A C 1
ATOM 653 O O . ARG A 1 81 ? 3.278 2.925 -6.265 1.00 87.50 81 ARG A O 1
ATOM 660 N N . LEU A 1 82 ? 1.621 1.449 -5.889 1.00 85.12 82 LEU A N 1
ATOM 661 C CA . LEU A 1 82 ? 2.474 0.418 -5.310 1.00 85.12 82 LEU A CA 1
ATOM 662 C C . LEU A 1 82 ? 3.320 -0.267 -6.389 1.00 85.12 82 LEU A C 1
ATOM 664 O O . LEU A 1 82 ? 4.507 -0.498 -6.187 1.00 85.12 82 LEU A O 1
ATOM 668 N N . ASN A 1 83 ? 2.733 -0.542 -7.556 1.00 81.12 83 ASN A N 1
ATOM 669 C CA . ASN A 1 83 ? 3.422 -1.203 -8.665 1.00 81.12 83 ASN A CA 1
ATOM 670 C C . ASN A 1 83 ? 4.330 -0.249 -9.469 1.00 81.12 83 ASN A C 1
ATOM 672 O O . ASN A 1 83 ? 5.133 -0.722 -10.268 1.00 81.12 83 ASN A O 1
ATOM 676 N N . GLY A 1 84 ? 4.196 1.072 -9.302 1.00 68.56 84 GLY A N 1
ATOM 677 C CA . GLY A 1 84 ? 4.972 2.068 -10.051 1.00 68.56 84 GLY A CA 1
ATOM 678 C C . GLY A 1 84 ? 4.638 2.112 -11.546 1.00 68.56 84 GLY A C 1
ATOM 679 O O . GLY A 1 84 ? 5.493 2.441 -12.362 1.00 68.56 84 GLY A O 1
ATOM 680 N N . THR A 1 85 ? 3.411 1.746 -11.939 1.00 65.94 85 THR A N 1
ATOM 681 C CA . THR A 1 85 ? 3.050 1.626 -13.361 1.00 65.94 85 THR A CA 1
ATOM 682 C C . THR A 1 85 ? 3.159 2.974 -14.079 1.00 65.94 85 THR A C 1
ATOM 684 O O . THR A 1 85 ? 2.563 3.967 -13.655 1.00 65.94 85 THR A O 1
ATOM 687 N N . LEU A 1 86 ? 3.877 2.994 -15.205 1.00 63.22 86 LEU A N 1
ATOM 688 C CA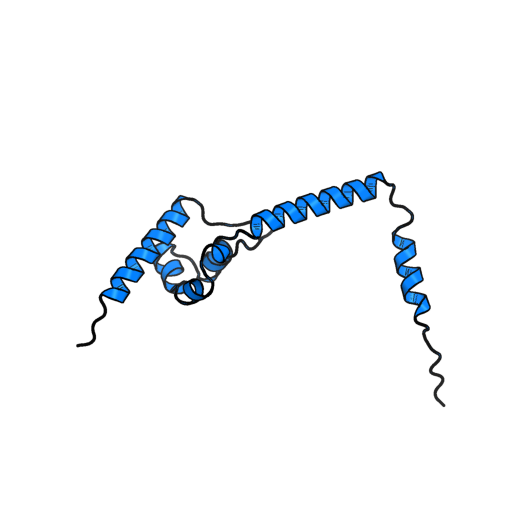 . LEU A 1 86 ? 4.038 4.176 -16.050 1.00 63.22 86 LEU A CA 1
ATOM 689 C C . LEU A 1 86 ? 2.703 4.566 -16.696 1.00 63.22 86 LEU A C 1
ATOM 691 O O . LEU A 1 86 ? 2.134 3.813 -17.486 1.00 63.22 86 LEU A O 1
ATOM 695 N N . VAL A 1 87 ? 2.228 5.780 -16.419 1.00 62.41 87 VAL A N 1
ATOM 696 C CA . VAL A 1 87 ? 1.078 6.370 -17.117 1.00 62.41 87 VAL A CA 1
ATOM 697 C C . VAL A 1 87 ? 1.565 7.580 -17.892 1.00 62.41 87 VAL A C 1
ATOM 699 O O . VAL A 1 87 ? 2.026 8.559 -17.308 1.00 62.41 87 VAL A O 1
ATOM 702 N N . ARG A 1 88 ? 1.467 7.517 -19.228 1.00 60.47 88 ARG A N 1
ATOM 703 C CA . ARG A 1 88 ? 1.895 8.596 -20.142 1.00 60.47 88 ARG A CA 1
ATOM 704 C C . ARG A 1 88 ? 3.346 9.052 -19.899 1.00 60.47 88 ARG A C 1
ATOM 706 O O . ARG A 1 88 ? 3.631 10.246 -19.902 1.00 60.47 88 ARG A O 1
ATOM 713 N N . GLY A 1 89 ? 4.247 8.100 -19.646 1.00 61.88 89 GLY A N 1
ATOM 714 C CA . GLY A 1 89 ? 5.673 8.370 -19.427 1.00 61.88 89 GLY A CA 1
ATOM 715 C C . GLY A 1 89 ? 6.028 8.947 -18.053 1.00 61.88 89 GLY A C 1
ATOM 716 O O . GLY A 1 89 ? 7.177 9.316 -17.848 1.00 61.88 89 GLY A O 1
ATOM 717 N N . ARG A 1 90 ? 5.078 9.026 -17.108 1.00 61.25 90 ARG A N 1
ATOM 718 C CA . ARG A 1 90 ? 5.355 9.395 -15.711 1.00 61.25 90 ARG A CA 1
ATOM 719 C C . ARG A 1 90 ? 5.100 8.205 -14.794 1.00 61.25 90 ARG A C 1
ATOM 721 O O . ARG A 1 90 ? 4.051 7.564 -14.892 1.00 61.25 90 ARG A O 1
ATOM 728 N N . SER A 1 91 ? 6.049 7.930 -13.904 1.00 64.94 91 SER A N 1
ATOM 729 C CA . SER A 1 91 ? 5.830 7.021 -12.780 1.00 64.94 91 SER A CA 1
ATOM 730 C C . SER A 1 91 ? 5.041 7.759 -11.702 1.00 64.94 91 SER A C 1
ATOM 732 O O . SER A 1 91 ? 5.369 8.892 -11.344 1.00 64.94 91 SER A O 1
ATOM 734 N N . TYR A 1 92 ? 3.968 7.137 -11.224 1.00 69.12 92 TYR A N 1
ATOM 735 C CA . TYR A 1 92 ? 3.185 7.641 -10.105 1.00 69.12 92 TYR A CA 1
ATOM 736 C C . TYR A 1 92 ? 3.440 6.723 -8.920 1.00 69.12 92 TYR A C 1
ATOM 738 O O . TYR A 1 92 ? 2.889 5.630 -8.875 1.00 69.12 92 TYR A O 1
ATOM 746 N N . THR A 1 93 ? 4.262 7.160 -7.973 1.00 81.25 93 THR A N 1
ATOM 747 C CA . THR A 1 93 ? 4.529 6.462 -6.708 1.00 81.25 93 THR A CA 1
ATOM 748 C C . THR A 1 93 ? 3.876 7.206 -5.543 1.00 81.25 93 THR A C 1
ATOM 750 O O . THR A 1 93 ? 3.350 8.311 -5.713 1.00 81.25 93 THR A O 1
ATOM 753 N N . LEU A 1 94 ? 3.853 6.588 -4.358 1.00 84.62 94 LEU A N 1
ATOM 754 C CA . LEU A 1 94 ? 3.448 7.290 -3.138 1.00 84.62 94 LEU A CA 1
ATOM 755 C C . LEU A 1 94 ? 4.532 8.303 -2.748 1.00 84.62 94 LEU A C 1
ATOM 757 O O . LEU A 1 94 ? 5.712 7.952 -2.685 1.00 84.62 94 LEU A O 1
ATOM 761 N N . ASN A 1 95 ? 4.132 9.543 -2.465 1.00 88.06 95 ASN A N 1
ATOM 762 C CA . ASN A 1 95 ? 5.016 10.534 -1.844 1.00 88.06 95 ASN A CA 1
ATOM 763 C C . ASN A 1 95 ? 5.214 10.234 -0.341 1.00 88.06 95 ASN A C 1
ATOM 765 O O . ASN A 1 95 ? 4.574 9.335 0.201 1.00 88.06 95 ASN A O 1
ATOM 769 N N . GLU A 1 96 ? 6.079 10.981 0.346 1.00 86.94 96 GLU A N 1
ATOM 770 C CA . GLU A 1 96 ? 6.398 10.721 1.763 1.00 86.94 96 GLU A CA 1
ATOM 771 C C . GLU A 1 96 ? 5.178 10.777 2.695 1.00 86.94 96 GLU A C 1
ATOM 773 O O . GLU A 1 96 ? 5.010 9.915 3.557 1.00 86.94 96 GLU A O 1
ATOM 778 N N . GLU A 1 97 ? 4.270 11.729 2.485 1.00 91.56 97 GLU A N 1
ATOM 779 C CA . GLU A 1 97 ? 3.028 11.824 3.260 1.00 91.56 97 GLU A CA 1
ATOM 780 C C . GLU A 1 97 ? 2.120 10.609 3.020 1.00 91.56 97 GLU A C 1
ATOM 782 O O . GLU A 1 97 ? 1.594 10.006 3.952 1.00 91.56 97 GLU A O 1
ATOM 787 N N . GLN A 1 98 ? 1.988 10.183 1.766 1.00 90.44 98 GLN A N 1
ATOM 788 C CA . GLN A 1 98 ? 1.199 9.016 1.388 1.00 90.44 98 GLN A CA 1
ATOM 789 C C . GLN A 1 98 ? 1.816 7.708 1.892 1.00 90.44 98 GLN A C 1
ATOM 791 O O . GLN A 1 98 ? 1.078 6.804 2.279 1.00 90.44 98 GLN A O 1
ATOM 796 N N . LYS A 1 99 ? 3.149 7.601 1.930 1.00 90.75 99 LYS A N 1
ATOM 797 C CA . LYS A 1 99 ? 3.848 6.478 2.570 1.00 90.75 99 LYS A CA 1
ATOM 798 C C . LYS A 1 99 ? 3.544 6.438 4.065 1.00 90.75 99 LYS A C 1
ATOM 800 O O . LYS A 1 99 ? 3.249 5.368 4.588 1.00 90.75 99 LYS A O 1
ATOM 805 N N . LYS A 1 100 ? 3.539 7.596 4.737 1.00 93.81 100 LYS A N 1
ATOM 806 C CA . LYS A 1 100 ? 3.148 7.687 6.148 1.00 93.81 100 LYS A CA 1
ATOM 807 C C . LYS A 1 100 ? 1.715 7.190 6.361 1.00 93.81 100 LYS A C 1
ATOM 809 O O . LYS A 1 100 ? 1.510 6.319 7.198 1.00 93.81 100 LYS A O 1
ATOM 814 N N . ILE A 1 101 ? 0.755 7.663 5.561 1.00 95.44 101 ILE A N 1
ATOM 815 C CA . ILE A 1 101 ? -0.646 7.205 5.626 1.00 95.44 101 ILE A CA 1
ATOM 816 C C . ILE A 1 101 ? -0.738 5.688 5.423 1.00 95.44 101 ILE A C 1
ATOM 818 O O . ILE A 1 101 ? -1.457 5.009 6.149 1.00 95.44 101 ILE A O 1
ATOM 822 N N . PHE A 1 102 ? 0.000 5.141 4.455 1.00 94.12 102 PHE A N 1
ATOM 823 C CA . PHE A 1 102 ? 0.010 3.705 4.181 1.00 94.12 102 PHE A CA 1
ATOM 824 C C . PHE A 1 102 ? 0.557 2.879 5.359 1.00 94.12 102 PHE A C 1
ATOM 826 O O . PHE A 1 102 ? -0.022 1.850 5.716 1.00 94.12 102 PHE A O 1
ATOM 833 N N . ASN A 1 103 ? 1.644 3.337 5.985 1.00 92.94 103 ASN A N 1
ATOM 834 C CA . ASN A 1 103 ? 2.232 2.682 7.155 1.00 92.94 103 ASN A CA 1
ATOM 835 C C . ASN A 1 103 ? 1.286 2.740 8.362 1.00 92.94 103 ASN A C 1
ATOM 837 O O . ASN A 1 103 ? 1.037 1.712 8.993 1.00 92.94 103 ASN A O 1
ATOM 841 N N . ASP A 1 104 ? 0.702 3.912 8.627 1.00 96.00 104 ASP A N 1
ATOM 842 C CA . ASP A 1 104 ? -0.271 4.111 9.706 1.00 96.00 104 ASP A CA 1
ATOM 843 C C . ASP A 1 104 ? -1.507 3.213 9.505 1.00 96.00 104 ASP A C 1
ATOM 845 O O . ASP A 1 104 ? -1.961 2.555 10.442 1.00 96.00 104 ASP A O 1
ATOM 849 N N . ALA A 1 105 ? -2.009 3.114 8.267 1.00 95.81 105 ALA A N 1
ATOM 850 C CA . ALA A 1 105 ? -3.123 2.238 7.912 1.00 95.81 105 ALA A CA 1
ATOM 851 C C . ALA A 1 105 ? -2.806 0.763 8.173 1.00 95.81 105 ALA A C 1
ATOM 853 O O . ALA A 1 105 ? -3.617 0.036 8.742 1.00 95.81 105 ALA A O 1
ATOM 854 N N . THR A 1 106 ? -1.611 0.320 7.781 1.00 92.81 106 THR A N 1
ATOM 855 C CA . THR A 1 106 ? -1.181 -1.071 7.966 1.00 92.81 106 THR A CA 1
ATOM 856 C C . THR A 1 106 ? -1.082 -1.426 9.453 1.00 92.81 106 THR A C 1
ATOM 858 O O . THR A 1 106 ? -1.547 -2.491 9.864 1.00 92.81 106 THR A O 1
ATOM 861 N N . GLN A 1 107 ? -0.547 -0.517 10.274 1.00 94.44 107 GLN A N 1
ATOM 862 C CA . GLN A 1 107 ? -0.444 -0.708 11.721 1.00 94.44 107 GLN A CA 1
ATOM 863 C C . GLN A 1 107 ? -1.821 -0.760 12.400 1.00 94.44 107 GLN A C 1
ATOM 865 O O . GLN A 1 107 ? -2.074 -1.653 13.208 1.00 94.44 107 GLN A O 1
ATOM 870 N N . ASP A 1 108 ? -2.724 0.163 12.059 1.00 96.00 108 ASP A N 1
ATOM 871 C CA . ASP A 1 108 ? -4.091 0.196 12.597 1.00 96.00 108 ASP A CA 1
ATOM 872 C C . ASP A 1 108 ? -4.854 -1.093 12.254 1.00 96.00 108 ASP A C 1
ATOM 874 O O . ASP A 1 108 ? -5.443 -1.739 13.119 1.00 96.00 108 ASP A O 1
ATOM 878 N N . ILE A 1 109 ? -4.761 -1.543 11.002 1.00 94.06 109 ILE A N 1
ATOM 879 C CA . ILE A 1 109 ? -5.379 -2.795 10.554 1.00 94.06 109 ILE A CA 1
ATOM 880 C C . ILE A 1 109 ? -4.811 -3.999 11.311 1.00 94.06 109 ILE A C 1
ATOM 882 O O . ILE A 1 109 ? -5.582 -4.856 11.744 1.00 94.06 109 ILE A O 1
ATOM 886 N N . SER A 1 110 ? -3.493 -4.056 11.526 1.00 92.56 110 SER A N 1
ATOM 887 C CA . SER A 1 110 ? -2.870 -5.125 12.313 1.00 92.56 110 SER A CA 1
ATOM 888 C C . SER A 1 110 ? -3.429 -5.189 13.737 1.00 92.56 110 SER A C 1
ATOM 890 O O . SER A 1 110 ? -3.696 -6.281 14.237 1.00 92.56 110 SER A O 1
ATOM 892 N N . LEU A 1 111 ? -3.628 -4.039 14.389 1.00 94.56 111 LEU A N 1
ATOM 893 C CA . LEU A 1 111 ? -4.190 -3.969 15.741 1.00 94.56 111 LEU A CA 1
ATOM 894 C C . LEU A 1 111 ? -5.655 -4.415 15.767 1.00 94.56 111 LEU A C 1
ATOM 896 O O . LEU A 1 111 ? -6.052 -5.190 16.639 1.00 94.56 111 LEU A O 1
ATOM 900 N N . ARG A 1 112 ? -6.452 -3.971 14.788 1.00 93.94 112 ARG A N 1
ATOM 901 C CA . ARG A 1 112 ? -7.864 -4.356 14.657 1.00 93.94 112 ARG A CA 1
ATOM 902 C C . ARG A 1 112 ? -8.021 -5.856 14.451 1.00 93.94 112 ARG A C 1
ATOM 904 O O . ARG A 1 112 ? -8.818 -6.467 15.152 1.00 93.94 112 ARG A O 1
ATOM 911 N N . ILE A 1 113 ? -7.245 -6.446 13.538 1.00 91.94 113 ILE A N 1
ATOM 912 C CA . ILE A 1 113 ? -7.264 -7.892 13.273 1.00 91.94 113 ILE A CA 1
ATOM 913 C C . ILE A 1 113 ? -6.818 -8.671 14.514 1.00 91.94 113 ILE A C 1
ATOM 915 O O . ILE A 1 113 ? -7.471 -9.640 14.889 1.00 91.94 113 ILE A O 1
ATOM 919 N N . GLY A 1 114 ? -5.749 -8.227 15.182 1.00 91.94 114 GLY A N 1
ATOM 920 C CA . GLY A 1 114 ? -5.239 -8.872 16.396 1.00 91.94 114 GLY A CA 1
ATOM 921 C C . GLY A 1 114 ? -6.200 -8.831 17.588 1.00 91.94 114 GLY A C 1
ATOM 922 O O . GLY A 1 114 ? -6.062 -9.640 18.498 1.00 91.94 114 GLY A O 1
ATOM 923 N N . SER A 1 115 ? -7.179 -7.923 17.573 1.00 93.94 115 SER A N 1
ATOM 924 C CA . SER A 1 115 ? -8.186 -7.772 18.632 1.00 93.94 115 SER A CA 1
ATOM 925 C C . SER A 1 115 ? -9.460 -8.596 18.392 1.00 93.94 115 SER A C 1
ATOM 927 O O . SER A 1 115 ? -10.399 -8.517 19.185 1.00 93.94 115 SER A O 1
ATOM 929 N N . ILE A 1 116 ? -9.542 -9.354 17.291 1.00 93.44 116 ILE A N 1
ATOM 930 C CA . ILE A 1 116 ? -10.718 -10.170 16.973 1.00 93.44 116 ILE A CA 1
ATOM 931 C C . ILE A 1 116 ? -10.719 -11.422 17.854 1.00 93.44 116 ILE A C 1
ATOM 933 O O . ILE A 1 116 ? -9.849 -12.284 17.740 1.00 93.44 116 ILE A O 1
ATOM 937 N N . HIS A 1 117 ? -11.760 -11.559 18.669 1.00 89.88 117 HIS A N 1
ATOM 938 C CA . HIS A 1 117 ? -12.070 -12.776 19.412 1.00 89.88 117 HIS A CA 1
ATOM 939 C C . HIS A 1 117 ? -13.538 -13.135 19.173 1.00 89.88 117 HIS A C 1
ATOM 941 O O . HIS A 1 117 ? -14.412 -12.274 19.274 1.00 89.88 117 HIS A O 1
ATOM 947 N N . LEU A 1 118 ? -13.802 -14.392 18.813 1.00 87.31 118 LEU A N 1
ATOM 948 C CA . LEU A 1 118 ? -15.166 -14.902 18.685 1.00 87.31 118 LEU A CA 1
ATOM 949 C C . LEU A 1 118 ? -15.735 -15.138 20.088 1.00 87.31 118 LEU A C 1
ATOM 951 O O . LEU A 1 118 ? -15.038 -15.690 20.942 1.00 87.31 118 LEU A O 1
ATOM 955 N N . VAL A 1 119 ? -16.973 -14.698 20.304 1.00 79.50 119 VAL A N 1
ATOM 956 C CA . VAL A 1 119 ? -17.748 -14.934 21.532 1.00 79.50 119 VAL A CA 1
ATOM 957 C C . VAL A 1 119 ? -18.625 -16.167 21.406 1.00 79.50 119 VAL A C 1
ATOM 959 O O . VAL A 1 119 ? -19.094 -16.439 20.277 1.00 79.50 119 VAL A O 1
#

Sequence (119 aa):
MYLCRAITEDNLHVRTDRLCTHADAATKEEARRFVEQKLGEIEISVDNLRAQIAGETYRLLPLSYIAEHYFGKSVAWLSQRLNGTLVRGRSYTLNEEQKKIFNDATQDISLRIGSIHLV